Protein AF-A0A838DM16-F1 (afdb_monomer)

Structure (mmCIF, N/CA/C/O backbone):
data_AF-A0A838DM16-F1
#
_entry.id   AF-A0A838DM16-F1
#
loop_
_atom_site.group_PDB
_atom_site.id
_atom_site.type_symbol
_atom_site.label_atom_id
_atom_site.label_alt_id
_atom_site.label_comp_id
_atom_site.label_asym_id
_atom_site.label_entity_id
_atom_site.label_seq_id
_atom_site.pdbx_PDB_ins_code
_atom_site.Cartn_x
_atom_site.Cartn_y
_atom_site.Cartn_z
_atom_site.occupancy
_atom_site.B_iso_or_equiv
_atom_site.auth_seq_id
_atom_site.auth_comp_id
_atom_site.auth_asym_id
_atom_site.auth_atom_id
_atom_site.pdbx_PDB_model_num
ATOM 1 N N . MET A 1 1 ? -37.357 5.208 20.873 1.00 59.19 1 MET A N 1
ATOM 2 C CA . MET A 1 1 ? -36.151 5.538 20.088 1.00 59.19 1 MET A CA 1
ATOM 3 C C . MET A 1 1 ? -34.959 4.916 20.788 1.00 59.19 1 MET A C 1
ATOM 5 O O . MET A 1 1 ? -34.752 5.261 21.948 1.00 59.19 1 MET A O 1
ATOM 9 N N . GLY A 1 2 ? -34.243 3.990 20.144 1.00 70.88 2 GLY A N 1
ATOM 10 C CA . GLY A 1 2 ? -32.960 3.503 20.653 1.00 70.88 2 GLY A CA 1
ATOM 11 C C . GLY A 1 2 ? -31.892 4.591 20.552 1.00 70.88 2 GLY A C 1
ATOM 12 O O . GLY A 1 2 ? -32.044 5.560 19.798 1.00 70.88 2 GLY A O 1
ATOM 13 N N . LYS A 1 3 ? -30.849 4.494 21.379 1.00 80.69 3 LYS A N 1
ATOM 14 C CA . LYS A 1 3 ? -29.744 5.456 21.350 1.00 80.69 3 LYS A CA 1
ATOM 15 C C . LYS A 1 3 ? -28.775 5.024 20.258 1.00 80.69 3 LYS A C 1
ATOM 17 O O . LYS A 1 3 ? -28.353 3.876 20.233 1.00 80.69 3 LYS A O 1
ATOM 22 N N . LYS A 1 4 ? -28.405 5.949 19.375 1.00 84.81 4 LYS A N 1
ATOM 23 C CA . LYS A 1 4 ? -27.321 5.737 18.415 1.00 84.81 4 LYS A CA 1
ATOM 24 C C . LYS A 1 4 ? -26.035 6.298 18.995 1.00 84.81 4 LYS A C 1
ATOM 26 O O . LYS A 1 4 ? -26.037 7.410 19.522 1.00 84.81 4 LYS A O 1
ATOM 31 N N . ILE A 1 5 ? -24.971 5.514 18.931 1.00 91.19 5 ILE A N 1
ATOM 32 C CA . ILE A 1 5 ? -23.622 5.954 19.274 1.00 91.19 5 ILE A CA 1
ATOM 33 C C . ILE A 1 5 ? -22.718 5.776 18.062 1.00 91.19 5 ILE A C 1
ATOM 35 O O . ILE A 1 5 ? -22.945 4.884 17.239 1.00 91.19 5 ILE A O 1
ATOM 39 N N . ASP A 1 6 ? -21.673 6.596 17.976 1.00 91.19 6 ASP A N 1
ATOM 40 C CA . ASP A 1 6 ? -20.645 6.429 16.956 1.00 91.19 6 ASP A CA 1
ATOM 41 C C . ASP A 1 6 ? -20.051 5.024 17.043 1.00 91.19 6 ASP A C 1
ATOM 43 O O . ASP A 1 6 ? -19.687 4.537 18.119 1.00 91.19 6 ASP A O 1
ATOM 47 N N . CYS A 1 7 ? -19.939 4.363 15.894 1.00 89.06 7 CYS A N 1
ATOM 48 C CA . CYS A 1 7 ? -19.333 3.050 15.806 1.00 89.06 7 CYS A CA 1
ATOM 49 C C . CYS A 1 7 ? -17.878 3.148 16.293 1.00 89.06 7 CYS A C 1
ATOM 51 O O . CYS A 1 7 ? -17.078 3.850 15.669 1.00 89.06 7 CYS A O 1
ATOM 53 N N . PRO A 1 8 ? -17.484 2.440 17.366 1.00 86.12 8 PRO A N 1
ATOM 54 C CA . PRO A 1 8 ? -16.148 2.577 17.947 1.00 86.12 8 PRO A CA 1
ATOM 55 C C . PRO A 1 8 ? -15.041 2.066 17.014 1.00 86.12 8 PRO A C 1
ATOM 57 O O . PRO A 1 8 ? -13.887 2.470 17.151 1.00 86.12 8 PRO A O 1
ATOM 60 N N . ASN A 1 9 ? -15.384 1.200 16.054 1.00 82.19 9 ASN A N 1
ATOM 61 C CA . ASN A 1 9 ? -14.432 0.596 15.122 1.00 82.19 9 ASN A CA 1
ATOM 62 C C . ASN A 1 9 ? -14.004 1.564 14.014 1.00 82.19 9 ASN A C 1
ATOM 64 O O . ASN A 1 9 ? -12.819 1.713 13.736 1.00 82.19 9 ASN A O 1
ATOM 68 N N . CYS A 1 10 ? -14.968 2.261 13.413 1.00 86.44 10 CYS A N 1
ATOM 69 C CA . CYS A 1 10 ? -14.704 3.260 12.379 1.0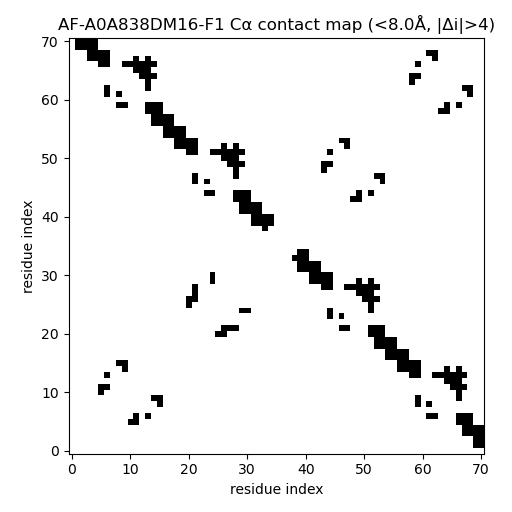0 86.44 10 CYS A CA 1
ATOM 70 C C . CYS A 1 10 ? -14.738 4.700 12.917 1.00 86.44 10 CYS A C 1
ATOM 72 O O . CYS A 1 10 ? -14.525 5.642 12.170 1.00 86.44 10 CYS A O 1
ATOM 74 N N . LYS A 1 11 ? -15.009 4.903 14.211 1.00 86.38 11 LYS A N 1
ATOM 75 C CA . LYS A 1 11 ? -15.111 6.225 14.858 1.00 86.38 11 LYS A CA 1
ATOM 76 C C . LYS A 1 11 ? -16.054 7.182 14.115 1.00 86.38 11 LYS A C 1
ATOM 78 O O . LYS A 1 11 ? -15.697 8.330 13.865 1.00 86.38 11 LYS A O 1
ATOM 83 N N . GLY A 1 12 ? -17.221 6.687 13.705 1.00 84.31 12 GLY A N 1
ATOM 84 C CA . GLY A 1 12 ? -18.206 7.498 12.980 1.00 84.31 12 GLY A CA 1
ATOM 85 C C . GLY A 1 12 ? -17.994 7.613 11.465 1.00 84.31 12 GLY A C 1
ATOM 86 O O . GLY A 1 12 ? -18.855 8.158 10.788 1.00 84.31 12 GLY A O 1
ATOM 87 N N . THR A 1 13 ? -16.901 7.093 10.887 1.00 85.81 13 THR A N 1
ATOM 88 C CA . THR A 1 13 ? -16.656 7.247 9.434 1.00 85.81 13 THR A CA 1
ATOM 89 C C . THR A 1 13 ? -17.489 6.313 8.555 1.00 85.81 13 THR A C 1
ATOM 91 O O . THR A 1 13 ? -17.625 6.572 7.367 1.00 85.81 13 THR A O 1
ATOM 94 N N . GLY A 1 14 ? -17.992 5.202 9.100 1.00 84.00 14 GLY A N 1
ATOM 95 C CA . GLY A 1 14 ? -18.646 4.132 8.334 1.00 84.00 14 GLY A CA 1
ATOM 96 C C . GLY A 1 14 ? -17.680 3.263 7.517 1.00 84.00 14 GLY A C 1
ATOM 97 O O . GLY A 1 14 ? -18.061 2.205 7.028 1.00 84.00 14 GLY A O 1
ATOM 98 N N . GLU A 1 15 ? -16.407 3.639 7.4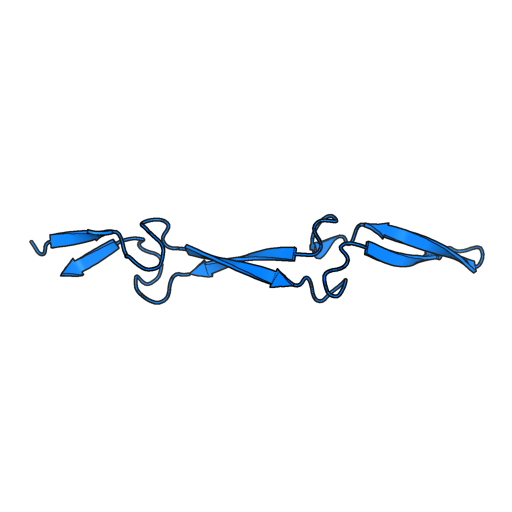35 1.00 85.38 15 GLU A N 1
ATOM 99 C CA . GLU A 1 15 ? -15.401 3.001 6.585 1.00 85.38 15 GLU A CA 1
ATOM 100 C C . GLU A 1 15 ? -14.165 2.636 7.416 1.00 85.38 15 GLU A C 1
ATOM 102 O O . GLU A 1 15 ? -13.756 3.389 8.305 1.00 85.38 15 GLU A O 1
ATOM 107 N N . THR A 1 16 ? -13.547 1.493 7.135 1.00 78.12 16 THR A N 1
ATOM 108 C CA . THR A 1 16 ? -12.236 1.142 7.686 1.00 78.12 16 THR A CA 1
ATOM 109 C C . THR A 1 16 ? -11.161 1.510 6.671 1.00 78.12 16 THR A C 1
ATOM 111 O O . THR A 1 16 ? -11.240 1.112 5.512 1.00 78.12 16 THR A O 1
ATOM 114 N N . ASP A 1 17 ? -10.164 2.293 7.097 1.00 72.56 17 ASP A N 1
ATOM 115 C CA . ASP A 1 17 ? -9.019 2.655 6.251 1.00 72.56 17 ASP A CA 1
ATOM 116 C C . ASP A 1 17 ? -8.089 1.435 6.153 1.00 72.56 17 ASP A C 1
ATOM 118 O O . ASP A 1 17 ? -7.196 1.237 6.985 1.00 72.56 17 ASP A O 1
ATOM 122 N N . SER A 1 18 ? -8.338 0.586 5.159 1.00 66.62 18 SER A N 1
ATOM 123 C CA . SER A 1 18 ? -7.507 -0.569 4.841 1.00 66.62 18 SER A CA 1
ATOM 124 C C . SER A 1 18 ? -6.360 -0.076 3.963 1.00 66.62 18 SER A C 1
ATOM 126 O O . SER A 1 18 ? -6.480 0.098 2.750 1.00 66.62 18 SER A O 1
ATOM 128 N N . ARG A 1 19 ? -5.214 0.221 4.585 1.00 71.88 19 ARG A N 1
ATOM 129 C CA . ARG A 1 19 ? -3.982 0.549 3.848 1.00 71.88 19 ARG A CA 1
ATOM 130 C C . ARG A 1 19 ? -3.345 -0.727 3.333 1.00 71.88 19 ARG A C 1
ATOM 132 O O . ARG A 1 19 ? -2.329 -1.180 3.864 1.00 71.88 19 ARG A O 1
ATOM 139 N N . GLU A 1 20 ? -3.955 -1.270 2.295 1.00 80.31 20 GLU A N 1
ATOM 140 C CA . GLU A 1 20 ? -3.486 -2.455 1.600 1.00 80.31 20 GLU A CA 1
ATOM 141 C C . GLU A 1 20 ? -2.179 -2.135 0.864 1.00 80.31 20 GLU A C 1
ATOM 143 O O . GLU A 1 20 ? -1.995 -1.078 0.237 1.00 80.31 20 GLU A O 1
ATOM 148 N N . VAL A 1 21 ? -1.224 -3.058 0.965 1.00 84.06 21 VAL A N 1
ATOM 149 C CA . VAL A 1 21 ? 0.008 -2.983 0.182 1.00 84.06 21 VAL A CA 1
ATOM 150 C C . VAL A 1 21 ? -0.385 -3.105 -1.282 1.00 84.06 21 VAL A C 1
ATOM 152 O O . VAL A 1 21 ? -1.131 -3.993 -1.666 1.00 84.06 21 VAL A O 1
ATOM 155 N N . CYS A 1 22 ? 0.102 -2.198 -2.126 1.00 86.75 22 CYS A N 1
ATOM 156 C CA . CYS A 1 22 ? -0.251 -2.256 -3.534 1.00 86.75 22 CYS A CA 1
ATOM 157 C C . CYS A 1 22 ? 0.409 -3.471 -4.192 1.00 86.75 22 CYS A C 1
ATOM 159 O O . CYS A 1 22 ? 1.596 -3.404 -4.520 1.00 86.75 22 CYS A O 1
ATOM 161 N N . ASP A 1 23 ? -0.370 -4.525 -4.448 1.00 85.19 23 ASP A N 1
ATOM 162 C CA . ASP A 1 23 ? 0.076 -5.784 -5.069 1.00 85.19 23 ASP A CA 1
ATOM 163 C C . ASP A 1 23 ? 0.804 -5.568 -6.391 1.00 85.19 23 ASP A C 1
ATOM 165 O O . ASP A 1 23 ? 1.797 -6.217 -6.709 1.00 85.19 23 ASP A O 1
ATOM 169 N N . GLN A 1 24 ? 0.358 -4.575 -7.159 1.00 86.00 24 GLN A N 1
ATOM 170 C CA . GLN A 1 24 ? 0.956 -4.251 -8.447 1.00 86.00 24 GLN A CA 1
ATOM 171 C C . GLN A 1 24 ? 2.428 -3.848 -8.317 1.00 86.00 24 GLN A C 1
ATOM 173 O O . GLN A 1 24 ? 3.210 -4.105 -9.225 1.00 86.00 24 GLN A O 1
ATOM 178 N N . CYS A 1 25 ? 2.825 -3.227 -7.211 1.00 88.38 25 CYS A N 1
ATOM 179 C CA 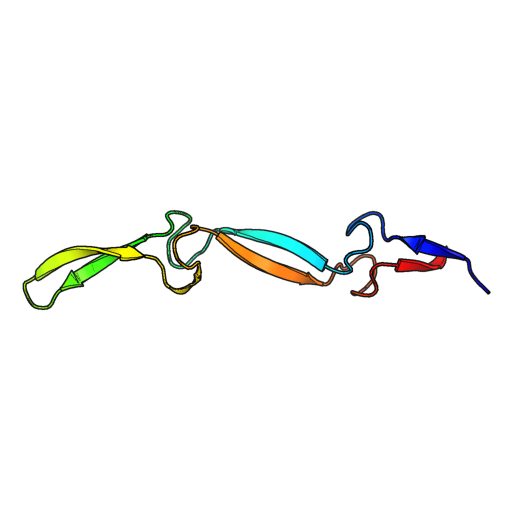. CYS A 1 25 ? 4.211 -2.819 -6.977 1.00 88.38 25 CYS A CA 1
ATOM 180 C C . CYS A 1 25 ? 4.821 -3.449 -5.722 1.00 88.38 25 CYS A C 1
ATOM 182 O O . CYS A 1 25 ? 5.896 -3.022 -5.305 1.00 88.38 25 CYS A O 1
ATOM 184 N N . ASN A 1 26 ? 4.147 -4.425 -5.106 1.00 87.06 26 ASN A N 1
ATOM 185 C CA . ASN A 1 26 ? 4.521 -5.027 -3.825 1.00 87.06 26 ASN A CA 1
ATOM 186 C C . ASN A 1 26 ? 4.940 -3.989 -2.769 1.00 87.06 26 ASN A C 1
ATOM 188 O O . ASN A 1 26 ? 5.968 -4.132 -2.111 1.00 87.06 26 ASN A O 1
ATOM 192 N N . GLY A 1 27 ? 4.20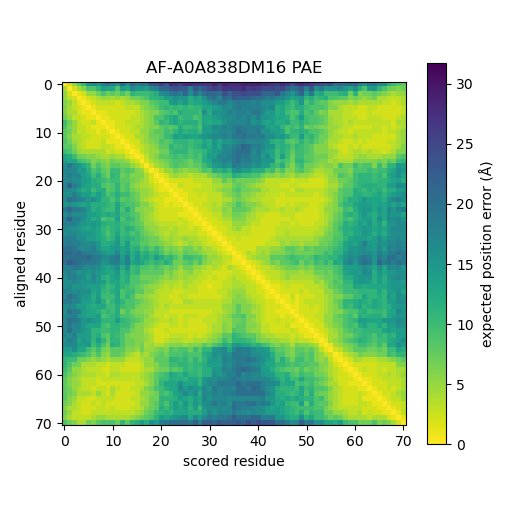8 -2.878 -2.657 1.00 85.75 27 GLY A N 1
ATOM 193 C CA . GLY A 1 27 ? 4.519 -1.855 -1.652 1.00 85.75 27 GLY A CA 1
ATOM 194 C C . GLY A 1 27 ? 5.596 -0.837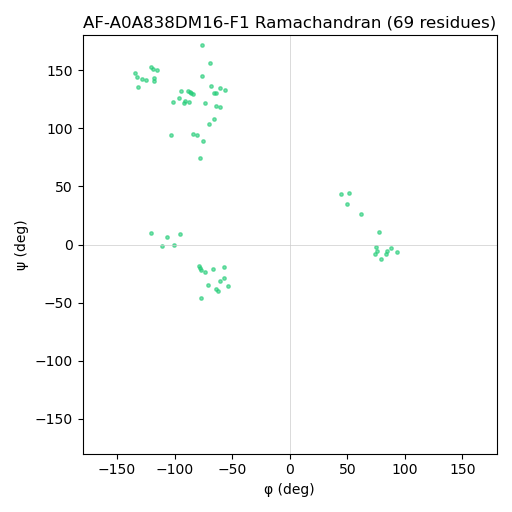 -2.020 1.00 85.75 27 GLY A C 1
ATOM 195 O O . GLY A 1 27 ? 5.764 0.144 -1.304 1.00 85.75 27 GLY A O 1
ATOM 196 N N . THR A 1 28 ? 6.309 -1.018 -3.132 1.00 90.44 28 THR A N 1
ATOM 197 C CA . THR A 1 28 ? 7.433 -0.136 -3.506 1.00 90.44 28 THR A CA 1
ATOM 198 C C . THR A 1 28 ? 6.996 1.203 -4.099 1.00 90.44 28 THR A C 1
ATOM 200 O O . THR A 1 28 ? 7.778 2.148 -4.145 1.00 90.44 28 THR A O 1
ATOM 203 N N . GLY A 1 29 ? 5.762 1.290 -4.602 1.00 89.31 29 GLY A N 1
ATOM 204 C CA . GLY A 1 29 ? 5.248 2.469 -5.304 1.00 89.31 29 GLY A CA 1
ATOM 205 C C . GLY A 1 29 ? 5.792 2.635 -6.723 1.00 89.31 29 GLY A C 1
ATOM 206 O O . GLY A 1 29 ? 5.373 3.545 -7.435 1.00 89.31 29 GLY A O 1
ATOM 207 N N . GLN A 1 30 ? 6.682 1.756 -7.183 1.00 92.06 30 GLN A N 1
ATOM 208 C CA . GLN A 1 30 ? 7.351 1.876 -8.476 1.00 92.06 30 GLN A CA 1
ATOM 209 C C . GLN A 1 30 ? 7.349 0.534 -9.212 1.00 92.06 30 GLN A C 1
ATOM 211 O O . GLN A 1 30 ? 7.392 -0.529 -8.601 1.00 92.06 30 GLN A O 1
ATOM 216 N N . LYS A 1 31 ? 7.287 0.577 -10.541 1.00 89.88 31 LYS A N 1
ATOM 217 C CA . LYS A 1 31 ? 7.440 -0.585 -11.419 1.00 89.88 31 LYS A CA 1
ATOM 218 C C . LYS A 1 31 ? 8.649 -0.384 -12.317 1.00 89.88 31 LYS A C 1
ATOM 220 O O . LYS A 1 31 ? 8.879 0.721 -12.801 1.00 89.88 31 LYS A O 1
ATOM 225 N N . GLU A 1 32 ? 9.407 -1.448 -12.546 1.00 90.38 32 GLU A N 1
ATOM 226 C CA . GLU A 1 32 ? 10.475 -1.452 -13.543 1.00 90.38 32 GLU A CA 1
ATOM 227 C C . GLU A 1 32 ? 9.872 -1.859 -14.892 1.00 90.38 32 GLU A C 1
ATOM 229 O O . GLU A 1 32 ? 9.238 -2.908 -15.001 1.00 90.38 32 GLU A O 1
ATOM 234 N N . ILE A 1 33 ? 10.020 -1.004 -15.899 1.00 89.31 33 ILE A N 1
ATOM 235 C CA . ILE A 1 33 ? 9.609 -1.261 -17.279 1.00 89.31 33 ILE A CA 1
ATOM 236 C C . ILE A 1 33 ? 10.836 -1.217 -18.182 1.00 89.31 33 ILE A C 1
ATOM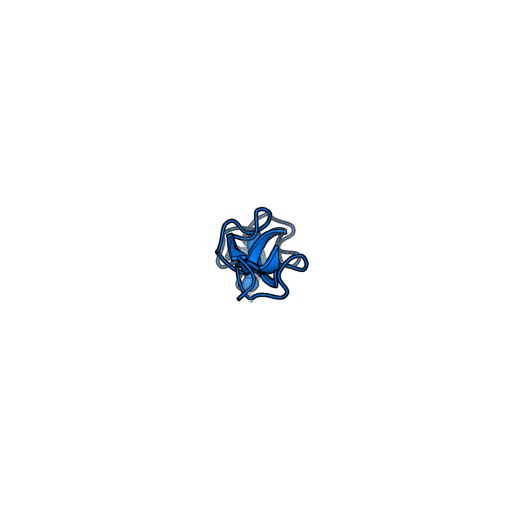 238 O O . ILE A 1 33 ? 11.809 -0.519 -17.895 1.00 89.31 33 ILE A O 1
ATOM 242 N N . ILE A 1 34 ? 10.783 -1.966 -19.275 1.00 91.50 34 ILE A N 1
ATOM 243 C CA . ILE A 1 34 ? 11.791 -1.925 -20.329 1.00 91.50 34 ILE A CA 1
ATOM 244 C C . ILE A 1 34 ? 11.199 -1.076 -21.450 1.00 91.50 34 ILE A C 1
ATOM 246 O O . ILE A 1 34 ? 10.094 -1.366 -21.903 1.00 91.50 34 ILE A O 1
ATOM 250 N N . ASP A 1 35 ? 11.886 -0.000 -21.830 1.00 89.00 35 ASP A N 1
ATOM 251 C CA . ASP A 1 35 ? 11.469 0.802 -22.983 1.00 89.00 35 ASP A CA 1
ATOM 252 C C . ASP A 1 35 ? 11.816 0.123 -24.315 1.00 89.00 35 ASP A C 1
ATOM 254 O O . ASP A 1 35 ? 12.517 -0.890 -24.349 1.00 89.00 35 ASP A O 1
ATOM 258 N N . ASP A 1 36 ? 11.335 0.692 -25.421 1.00 89.88 36 ASP A N 1
ATOM 259 C CA . ASP A 1 36 ? 11.548 0.169 -26.775 1.00 89.88 36 ASP A CA 1
ATOM 260 C C . ASP A 1 36 ? 13.031 0.009 -27.165 1.00 89.88 36 ASP A C 1
ATOM 262 O O . ASP A 1 36 ? 13.354 -0.757 -28.071 1.00 89.88 36 ASP A O 1
ATOM 266 N N . TRP A 1 37 ? 13.951 0.682 -26.464 1.00 89.19 37 TRP A N 1
ATOM 267 C CA . TRP A 1 37 ? 15.399 0.574 -26.661 1.00 89.19 37 TRP A CA 1
ATOM 268 C C . TRP A 1 37 ? 16.072 -0.419 -25.704 1.00 89.19 37 TRP A C 1
ATOM 270 O O . TRP A 1 37 ? 17.300 -0.479 -25.635 1.00 89.19 37 TRP A O 1
ATOM 280 N N . GLY A 1 38 ? 15.297 -1.201 -24.949 1.00 89.19 38 GLY A N 1
ATOM 281 C CA . GLY A 1 38 ? 15.819 -2.185 -24.004 1.00 89.19 38 GLY A CA 1
ATOM 282 C C . GLY A 1 38 ? 16.328 -1.574 -22.695 1.00 89.19 38 GLY A C 1
ATOM 283 O O . GLY A 1 38 ? 16.967 -2.270 -21.902 1.00 89.19 38 GLY A O 1
ATOM 284 N N . THR A 1 39 ? 16.058 -0.290 -22.435 1.00 92.62 39 THR A N 1
ATOM 285 C CA . THR A 1 39 ? 16.526 0.374 -21.213 1.00 92.62 39 THR A CA 1
ATOM 286 C C . THR A 1 39 ? 15.547 0.148 -20.069 1.00 92.62 39 THR A C 1
ATOM 288 O O . THR A 1 39 ? 14.349 0.404 -20.187 1.00 92.62 39 THR A O 1
ATOM 291 N N . LYS A 1 40 ? 16.071 -0.285 -18.920 1.00 91.81 40 LYS A N 1
AT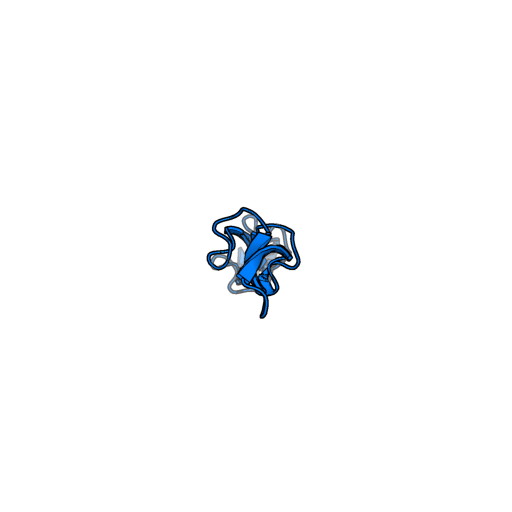OM 292 C CA . LYS A 1 40 ? 15.301 -0.421 -17.681 1.00 91.81 40 LYS A CA 1
ATOM 293 C C . LYS A 1 40 ? 15.012 0.951 -17.080 1.00 91.81 40 LYS A C 1
ATOM 295 O O . LYS A 1 40 ? 15.933 1.690 -16.735 1.00 91.81 40 LYS A O 1
ATOM 300 N N . LYS A 1 41 ? 13.734 1.275 -16.905 1.00 91.31 41 LYS A N 1
ATOM 301 C CA . LYS A 1 41 ? 13.258 2.508 -16.270 1.00 91.31 41 LYS A CA 1
ATOM 302 C C . LYS A 1 41 ? 12.318 2.182 -15.123 1.00 91.31 41 LYS A C 1
ATOM 304 O O . LYS A 1 41 ? 11.485 1.290 -15.224 1.00 91.31 41 LYS A O 1
ATOM 309 N N . LYS A 1 42 ? 12.424 2.944 -14.036 1.00 89.56 42 LYS A N 1
ATOM 310 C CA . LYS A 1 42 ? 11.456 2.901 -12.939 1.00 89.56 42 LYS A CA 1
ATOM 311 C C . LYS A 1 42 ? 10.380 3.943 -13.190 1.00 89.56 42 LYS A C 1
ATOM 313 O O . LYS A 1 42 ? 10.682 5.126 -13.311 1.00 89.56 42 LYS A O 1
ATOM 318 N N . VAL A 1 43 ? 9.137 3.497 -13.260 1.00 90.69 43 VAL A N 1
ATOM 319 C CA . VAL A 1 43 ? 7.961 4.354 -13.398 1.00 90.69 43 VAL A CA 1
ATOM 320 C C . VAL A 1 43 ? 7.087 4.236 -12.162 1.00 90.69 43 VAL A C 1
ATOM 322 O O . VAL A 1 43 ? 7.057 3.197 -11.501 1.00 90.69 43 VAL A O 1
ATOM 325 N N . SER A 1 44 ? 6.367 5.302 -11.832 1.00 91.25 44 SER A N 1
ATOM 326 C CA . SER A 1 44 ? 5.417 5.292 -10.723 1.00 91.25 44 SER A CA 1
ATOM 327 C C . SER A 1 44 ? 4.332 4.244 -10.967 1.00 91.25 44 SER A C 1
ATOM 329 O O . SER A 1 44 ? 3.773 4.152 -12.061 1.00 91.25 44 SER A O 1
ATOM 331 N N . CYS A 1 45 ? 4.013 3.453 -9.944 1.00 90.25 45 CYS A N 1
ATOM 332 C CA . CYS A 1 45 ? 2.927 2.487 -10.027 1.00 90.25 45 CYS A CA 1
ATOM 333 C C . CYS A 1 45 ? 1.602 3.235 -10.206 1.00 90.25 45 CYS A C 1
ATOM 335 O O . CYS A 1 45 ? 1.216 4.027 -9.348 1.00 90.25 45 CYS A O 1
ATOM 337 N N . TYR A 1 46 ? 0.909 2.976 -11.315 1.00 86.44 46 TYR A N 1
ATOM 338 C CA . TYR A 1 46 ? -0.353 3.640 -11.641 1.00 86.44 46 TYR A CA 1
ATOM 339 C C . TYR A 1 46 ? -1.449 3.348 -10.606 1.00 86.44 46 TYR A C 1
ATOM 341 O O . TYR A 1 46 ? -2.163 4.259 -10.194 1.00 86.44 46 TYR A O 1
ATOM 349 N N . SER A 1 47 ? -1.529 2.104 -10.123 1.00 83.25 47 SER A N 1
ATOM 350 C CA . SER A 1 47 ? -2.578 1.656 -9.198 1.00 83.25 47 SER A CA 1
ATOM 351 C C . SER A 1 47 ? -2.534 2.359 -7.842 1.00 83.25 47 SER A C 1
ATOM 353 O O . SER A 1 47 ? -3.578 2.701 -7.305 1.00 83.25 47 SER A O 1
ATOM 355 N N . CYS A 1 48 ? -1.342 2.627 -7.307 1.00 86.94 48 CYS A N 1
ATOM 356 C CA . CYS A 1 48 ? -1.178 3.366 -6.050 1.00 86.94 48 CYS A CA 1
ATOM 357 C C . CYS A 1 48 ? -0.658 4.795 -6.250 1.00 86.94 48 CYS A C 1
ATOM 359 O O . CYS A 1 48 ? -0.323 5.472 -5.287 1.00 86.94 48 CYS A O 1
ATOM 361 N N . ARG A 1 49 ? -0.540 5.268 -7.496 1.00 86.12 49 ARG A N 1
ATOM 362 C CA . ARG A 1 49 ? -0.005 6.598 -7.841 1.00 86.12 49 ARG A CA 1
ATOM 363 C C . ARG A 1 49 ? 1.335 6.928 -7.165 1.00 86.12 49 ARG A C 1
ATOM 365 O O . ARG A 1 49 ? 1.588 8.073 -6.805 1.00 86.12 49 ARG A O 1
ATOM 372 N N . GLY A 1 50 ? 2.200 5.930 -6.985 1.00 86.00 50 GLY A N 1
ATOM 373 C CA . GLY A 1 50 ? 3.515 6.123 -6.365 1.00 86.00 50 GLY A CA 1
ATOM 374 C C . GLY A 1 50 ? 3.569 6.009 -4.839 1.00 86.00 50 GLY A C 1
ATOM 375 O O . GLY A 1 50 ? 4.660 6.077 -4.286 1.00 86.00 50 GLY A O 1
ATOM 376 N N . THR A 1 51 ? 2.448 5.802 -4.144 1.00 86.75 51 THR A N 1
ATOM 377 C CA . THR A 1 51 ? 2.436 5.712 -2.668 1.00 86.75 51 THR A CA 1
ATOM 378 C C . THR A 1 51 ? 2.893 4.350 -2.139 1.00 86.75 51 THR A C 1
ATOM 380 O O . THR A 1 51 ? 3.201 4.216 -0.957 1.00 86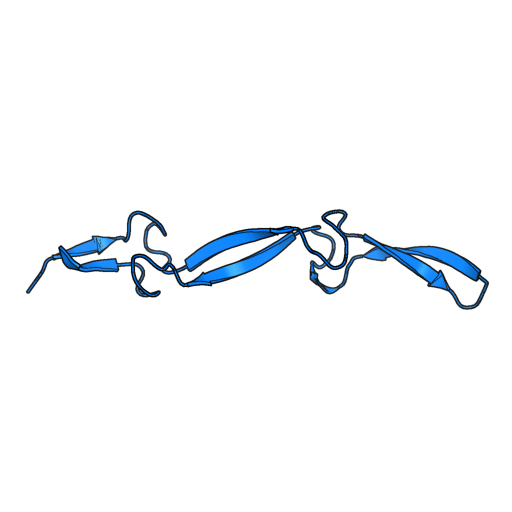.75 51 THR A O 1
ATOM 383 N N . GLY A 1 52 ? 2.871 3.316 -2.985 1.00 84.50 52 GLY A N 1
ATOM 384 C CA . GLY A 1 52 ? 3.082 1.925 -2.577 1.00 84.50 52 GLY A CA 1
ATOM 385 C C . GLY A 1 52 ? 1.883 1.296 -1.865 1.00 84.50 52 GLY A C 1
ATOM 386 O O . GLY A 1 52 ? 1.886 0.095 -1.623 1.00 84.50 52 GLY A O 1
ATOM 387 N N . LYS A 1 53 ? 0.825 2.058 -1.582 1.00 85.56 53 LYS A N 1
ATOM 388 C CA . LYS A 1 53 ? -0.360 1.575 -0.867 1.00 85.56 53 LYS A CA 1
ATOM 389 C C . LYS A 1 53 ? -1.623 1.985 -1.595 1.00 85.56 53 LYS A C 1
ATOM 391 O O . LYS A 1 53 ? -1.738 3.123 -2.048 1.00 85.56 53 LYS A O 1
ATOM 396 N N . VAL A 1 54 ? -2.550 1.055 -1.727 1.00 81.19 54 VAL A N 1
ATOM 397 C CA . VAL A 1 54 ? -3.893 1.378 -2.199 1.00 81.19 54 VAL A CA 1
ATOM 398 C C . VAL A 1 54 ? -4.704 1.680 -0.950 1.00 81.19 54 VAL A C 1
ATOM 400 O O . VAL A 1 54 ? -4.713 0.888 -0.013 1.00 81.19 54 VAL A O 1
ATOM 403 N N . ASN A 1 55 ? -5.297 2.869 -0.897 1.00 71.88 55 ASN A N 1
ATOM 404 C CA . ASN A 1 55 ? -6.275 3.157 0.140 1.00 71.88 55 ASN A CA 1
ATOM 405 C C . ASN A 1 55 ? -7.569 2.524 -0.342 1.00 71.88 55 ASN A C 1
ATOM 407 O O . ASN A 1 55 ? -8.271 3.136 -1.152 1.00 71.88 55 ASN A O 1
ATOM 411 N N . ASP A 1 56 ? -7.818 1.296 0.096 1.00 69.00 56 ASP A N 1
ATOM 412 C CA . ASP A 1 56 ? -9.131 0.704 -0.063 1.00 69.00 56 ASP A CA 1
ATOM 413 C C . ASP A 1 56 ? -9.964 1.077 1.156 1.00 69.00 56 ASP A C 1
ATOM 415 O O . ASP A 1 56 ? -9.498 1.064 2.302 1.00 69.00 56 ASP A O 1
ATOM 419 N N . LYS A 1 57 ? -11.175 1.539 0.880 1.00 72.69 57 LYS A N 1
ATOM 420 C CA . LYS A 1 57 ? -12.110 1.923 1.920 1.00 72.69 57 LYS A CA 1
ATOM 421 C C . LYS A 1 57 ? -13.108 0.802 2.032 1.00 72.69 57 LYS A C 1
ATOM 423 O O . LYS A 1 57 ? -14.098 0.759 1.306 1.00 72.69 57 LYS A O 1
ATOM 428 N N . ASP A 1 58 ? -12.831 -0.100 2.957 1.00 78.50 58 ASP A N 1
ATOM 429 C CA . ASP A 1 58 ? -13.772 -1.161 3.242 1.00 78.50 58 ASP A CA 1
ATOM 430 C C . ASP A 1 58 ? -14.927 -0.622 4.073 1.00 78.50 58 ASP A C 1
ATOM 432 O O . ASP A 1 58 ? -14.780 0.243 4.943 1.00 78.50 58 ASP A O 1
ATOM 436 N N . THR A 1 59 ? -16.111 -1.161 3.812 1.00 83.44 59 THR A N 1
ATOM 437 C CA . THR A 1 59 ? -17.281 -0.856 4.629 1.00 83.44 59 THR A CA 1
ATOM 438 C C . THR A 1 59 ? -17.056 -1.406 6.033 1.00 83.44 59 THR A C 1
ATOM 440 O O . THR A 1 59 ? -16.699 -2.571 6.212 1.00 83.44 59 THR A O 1
ATOM 443 N N . CYS A 1 60 ? -17.279 -0.588 7.061 1.00 86.38 60 CYS A N 1
ATOM 444 C CA . CYS A 1 60 ? -17.096 -1.041 8.431 1.00 86.38 60 CYS A CA 1
ATOM 445 C C . CYS A 1 60 ? -18.126 -2.122 8.781 1.00 86.38 60 CYS A C 1
ATOM 447 O O . CYS A 1 60 ? -19.294 -1.820 9.019 1.00 86.38 60 CYS A O 1
ATOM 449 N N . ASN A 1 61 ? -17.671 -3.374 8.893 1.00 84.19 61 ASN A N 1
ATOM 450 C CA . ASN A 1 61 ? -18.519 -4.5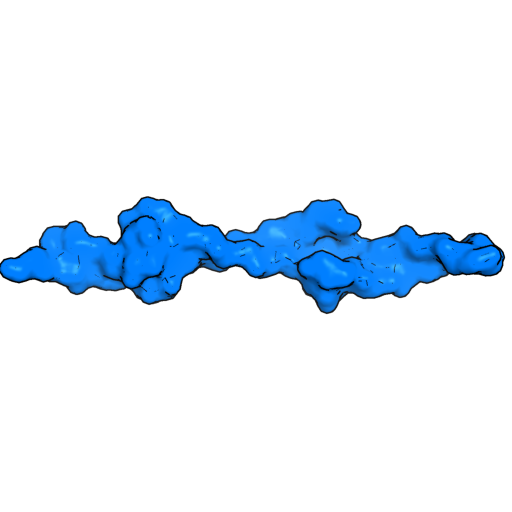38 9.178 1.00 84.19 61 ASN A CA 1
ATOM 451 C C . ASN A 1 61 ? -19.336 -4.418 10.477 1.00 84.19 61 ASN A C 1
ATOM 453 O O . ASN A 1 61 ? -20.419 -4.982 10.572 1.00 84.19 61 ASN A O 1
ATOM 457 N N . MET A 1 62 ? -18.843 -3.674 11.474 1.00 83.31 62 MET A N 1
ATOM 458 C CA . MET A 1 62 ? -19.534 -3.507 12.761 1.00 83.31 62 MET A CA 1
ATOM 459 C C . MET A 1 62 ? -20.795 -2.640 12.653 1.00 83.31 62 MET A C 1
ATOM 461 O O . MET A 1 62 ? -21.766 -2.892 13.355 1.00 83.31 62 MET A O 1
ATOM 465 N N . CYS A 1 63 ? -20.777 -1.621 11.792 1.00 87.38 63 CYS A N 1
ATOM 466 C CA . CYS A 1 63 ? -21.916 -0.720 11.590 1.00 87.38 63 CYS A CA 1
ATOM 467 C C . CYS A 1 63 ? -22.571 -0.883 10.209 1.00 87.38 63 CYS A C 1
ATOM 469 O O . CYS A 1 63 ? -23.541 -0.205 9.897 1.00 87.38 63 CYS A O 1
ATOM 471 N N . GLY A 1 64 ? -22.046 -1.766 9.358 1.00 84.62 64 GLY A N 1
ATOM 472 C CA . GLY A 1 64 ? -22.533 -1.962 7.993 1.00 84.62 64 GLY A CA 1
ATOM 473 C C . GLY A 1 64 ? -22.412 -0.717 7.110 1.00 84.62 64 GLY A C 1
ATOM 474 O O . GLY A 1 64 ? -23.199 -0.556 6.185 1.00 84.62 64 GLY A O 1
ATOM 475 N N . GLY A 1 65 ? -21.470 0.185 7.405 1.00 84.81 65 GLY A N 1
ATOM 476 C CA . GLY A 1 65 ? -21.280 1.418 6.634 1.00 84.81 65 GLY A CA 1
ATOM 477 C C . GLY A 1 65 ? -22.011 2.649 7.158 1.00 84.81 65 GLY A C 1
ATOM 478 O O . GLY A 1 65 ? -21.782 3.741 6.650 1.00 84.81 65 GLY A O 1
ATOM 479 N N . SER A 1 66 ? -22.864 2.516 8.178 1.00 88.56 66 SER A N 1
ATOM 480 C CA . SER A 1 66 ? -23.648 3.644 8.701 1.00 88.56 66 SER A CA 1
ATOM 481 C C . SER A 1 66 ? -22.825 4.649 9.512 1.00 88.56 66 SER A C 1
ATOM 483 O O . SER A 1 66 ? -23.251 5.785 9.681 1.00 88.56 66 SER A O 1
ATOM 485 N N . GLY A 1 67 ? -21.685 4.227 10.068 1.00 86.75 67 GLY A N 1
ATOM 486 C CA . GLY A 1 67 ? -20.899 5.015 11.020 1.00 86.75 67 GLY A CA 1
ATOM 487 C C . GLY A 1 67 ? -21.445 4.996 12.451 1.00 86.75 67 GLY A C 1
ATOM 488 O O . GLY A 1 67 ? -20.711 5.332 13.374 1.00 86.75 67 GLY A O 1
ATOM 489 N N . GLU A 1 68 ? -22.665 4.508 12.669 1.00 90.19 68 GLU A N 1
ATOM 490 C CA . GLU A 1 68 ? -23.359 4.523 13.962 1.00 90.19 68 GLU A CA 1
ATOM 491 C C . GLU A 1 68 ? -23.959 3.148 14.279 1.00 90.19 68 GLU A C 1
ATOM 493 O O . GLU A 1 68 ? -24.462 2.457 13.390 1.00 90.19 68 GLU A O 1
ATOM 498 N N . ILE A 1 69 ? -23.955 2.760 15.554 1.00 88.75 69 ILE A N 1
ATOM 499 C CA . ILE A 1 69 ? -24.622 1.546 16.041 1.00 88.75 69 ILE A CA 1
ATOM 500 C C . ILE A 1 69 ? -25.712 1.908 17.049 1.00 88.75 69 ILE A C 1
ATOM 502 O O . ILE A 1 69 ? -25.569 2.854 17.825 1.00 88.75 69 ILE A O 1
ATOM 506 N N . GLU A 1 70 ? -26.818 1.169 17.015 1.00 86.88 70 GLU A N 1
ATOM 507 C CA . GLU A 1 70 ? -27.903 1.316 17.986 1.00 86.88 70 GLU A CA 1
ATOM 508 C C . GLU A 1 70 ? -27.603 0.446 19.214 1.00 86.88 70 GLU A C 1
ATOM 510 O O . GLU A 1 70 ? -27.228 -0.722 19.071 1.00 86.88 70 GLU A O 1
ATOM 515 N N . VAL A 1 71 ? -27.721 1.037 20.405 1.00 75.06 71 VAL A N 1
ATOM 516 C CA . VAL A 1 71 ? -27.458 0.404 21.710 1.00 75.06 71 VAL A CA 1
ATOM 517 C C . VAL A 1 71 ? -28.664 0.463 22.635 1.00 75.06 71 VAL A C 1
ATOM 519 O O . VAL A 1 71 ? -29.450 1.442 22.558 1.00 75.06 71 VAL A O 1
#

Secondary structure (DSSP, 8-state):
-PPEEE-TTTTTSSEEEEEEE-GGGTTSSEEEEE-TTS-EEEEE-TTTTTSSEEEEEEE-TTTTTSSEEE-

Nearest PDB structures (foldseek):
  1exk-assembly1_A  TM=4.866E-01  e=2.600E-05  Escherichia coli
  3pih-assembly1_A  TM=8.022E-01  e=1.066E-01  Thermotoga maritima
  2r6f-assembly1_B  TM=7.935E-01  e=2.346E-01  Geobacillus stearothermophilus 10
  2vf7-assembly3_A  TM=7.984E-01  e=1.877E+00  Deinococcus radiodurans
  2k8e-assembly1_A  TM=4.059E-01  e=5.124E+00  Escherichia coli K-12

Sequence (71 aa):
MGKKIDCPNCKGTGETDSREVCDQCNGTGQKEIIDDWGTKKKVSCYSCRGTGKVNDKDTCNMCGGSGEIEV

Mean predicted aligned error: 8.65 Å

Solvent-accessible surface area (backbone atoms only — not comparable to full-atom values): 4035 Å² total; per-residue (Å²): 132,77,48,72,43,64,22,81,88,36,68,46,64,11,36,36,86,42,76,41,65,21,73,91,32,71,42,68,10,40,37,82,44,69,48,100,85,70,48,81,42,80,42,67,23,74,88,32,71,43,70,10,36,31,80,44,74,42,65,22,78,91,37,72,40,68,10,40,37,79,99

Foldseek 3Di:
DFDKDFDPQCRLQQWDFPFAQDPQCRLQQWDWDQDPVRDTDIDGDPQCRSRRTHRDTHGDPRCRSRRIDTD

pLDDT: mean 84.75, std 6.63, range [59.19, 92.62]

Radius of gyration: 19.23 Å; Cα contacts (8 Å, |Δi|>4): 143; chains: 1; bounding box: 53×13×48 Å